Protein AF-A0A0V1FER4-F1 (afdb_monomer)

Structure (mmCIF, N/CA/C/O backbone):
data_AF-A0A0V1FER4-F1
#
_entry.id   AF-A0A0V1FER4-F1
#
loop_
_atom_site.group_PDB
_atom_site.id
_atom_site.type_symbol
_atom_site.label_atom_id
_atom_site.label_alt_id
_atom_site.label_comp_id
_atom_site.label_asym_id
_atom_site.label_entity_id
_atom_site.label_seq_id
_atom_site.pdbx_PDB_ins_code
_atom_site.Cartn_x
_atom_site.Cartn_y
_atom_site.Cartn_z
_atom_site.occupancy
_atom_site.B_iso_or_equiv
_atom_site.auth_seq_id
_atom_site.auth_comp_id
_atom_site.auth_asym_id
_atom_site.auth_atom_id
_atom_site.pdbx_PDB_model_num
ATOM 1 N N . MET A 1 1 ? 19.979 25.199 -25.071 1.00 62.31 1 MET A N 1
ATOM 2 C CA . MET A 1 1 ? 19.203 25.247 -23.809 1.00 62.31 1 MET A CA 1
ATOM 3 C C . MET A 1 1 ? 18.035 24.264 -23.837 1.00 62.31 1 MET A C 1
ATOM 5 O O . MET A 1 1 ? 17.808 23.605 -22.840 1.00 62.31 1 MET A O 1
ATOM 9 N N . THR A 1 2 ? 17.353 24.100 -24.974 1.00 84.94 2 THR A N 1
ATOM 10 C CA . THR A 1 2 ? 16.208 23.185 -25.136 1.00 84.94 2 THR A CA 1
ATOM 11 C C . THR A 1 2 ? 16.587 21.698 -25.214 1.00 84.94 2 THR A C 1
ATOM 13 O O . THR A 1 2 ? 15.927 20.880 -24.595 1.00 84.94 2 THR A O 1
ATOM 16 N N . GLU A 1 3 ? 17.672 21.333 -25.904 1.00 90.12 3 GLU A N 1
ATOM 17 C CA . GLU A 1 3 ? 18.111 19.924 -26.034 1.00 90.12 3 GLU A CA 1
ATOM 18 C C . GLU A 1 3 ? 18.566 19.304 -24.707 1.00 90.12 3 GLU A C 1
ATOM 20 O O . GLU A 1 3 ? 18.279 18.148 -24.421 1.00 90.12 3 GLU A O 1
ATOM 25 N N . GLU A 1 4 ? 19.232 20.097 -23.868 1.00 92.12 4 GLU A N 1
ATOM 26 C CA . GLU A 1 4 ? 19.637 19.682 -22.523 1.00 92.12 4 GLU A CA 1
ATOM 27 C C . GLU A 1 4 ? 18.419 19.391 -21.634 1.00 92.12 4 GLU A C 1
ATOM 29 O O . GLU A 1 4 ? 18.415 18.412 -20.895 1.00 92.12 4 GLU A O 1
ATOM 34 N N . LEU A 1 5 ? 17.361 20.201 -21.757 1.00 92.62 5 LEU A N 1
ATOM 35 C CA . LEU A 1 5 ? 16.095 19.976 -21.059 1.00 92.62 5 LEU A CA 1
ATOM 36 C C . LEU A 1 5 ? 15.399 18.703 -21.550 1.00 92.62 5 LEU A C 1
ATOM 38 O O . LEU A 1 5 ? 14.911 17.941 -20.724 1.00 92.62 5 LEU A O 1
ATOM 42 N N . TYR A 1 6 ? 15.386 18.442 -22.860 1.00 92.88 6 TYR A N 1
ATOM 43 C CA . TYR A 1 6 ? 14.827 17.195 -23.393 1.00 92.88 6 TYR A CA 1
ATOM 44 C C . TYR A 1 6 ? 15.592 15.969 -22.894 1.00 92.88 6 TYR A C 1
ATOM 46 O O . TYR A 1 6 ? 14.967 15.032 -22.415 1.00 92.88 6 TYR A O 1
ATOM 54 N N . ARG A 1 7 ? 16.930 16.014 -22.868 1.00 93.50 7 ARG A N 1
ATOM 55 C CA . ARG A 1 7 ? 17.733 14.913 -22.318 1.00 93.50 7 ARG A CA 1
ATOM 56 C C . ARG A 1 7 ? 17.444 14.659 -20.835 1.00 93.50 7 ARG A C 1
ATOM 58 O O . ARG A 1 7 ? 17.402 13.513 -20.412 1.00 93.50 7 ARG A O 1
ATOM 65 N N . GLN A 1 8 ? 17.253 15.712 -20.040 1.00 94.06 8 GLN A N 1
ATOM 66 C CA . GLN A 1 8 ? 16.884 15.575 -18.625 1.00 94.06 8 GLN A CA 1
ATOM 67 C C . GLN A 1 8 ? 15.479 14.992 -18.453 1.00 94.06 8 GLN A C 1
ATOM 69 O O . GLN A 1 8 ? 15.263 14.186 -17.555 1.00 94.06 8 GLN A O 1
ATOM 74 N N . ILE A 1 9 ? 14.538 15.376 -19.317 1.00 92.31 9 ILE A N 1
ATOM 75 C CA . ILE A 1 9 ? 13.186 14.814 -19.333 1.00 92.31 9 ILE A CA 1
ATOM 76 C C . ILE A 1 9 ? 13.230 13.320 -19.665 1.00 92.31 9 ILE A C 1
ATOM 78 O O . ILE A 1 9 ? 12.601 12.546 -18.954 1.00 92.31 9 ILE A O 1
ATOM 82 N N . ASP A 1 10 ? 13.997 12.915 -20.676 1.00 90.06 10 ASP A N 1
ATOM 83 C CA . ASP A 1 10 ? 14.121 11.507 -21.069 1.00 90.06 10 ASP A CA 1
ATOM 84 C C . ASP A 1 10 ? 14.720 10.656 -19.937 1.00 90.06 10 ASP A C 1
ATOM 86 O O . ASP A 1 10 ? 14.176 9.610 -19.610 1.00 90.06 10 ASP A O 1
ATOM 90 N N . VAL A 1 11 ? 15.757 11.150 -19.248 1.00 89.50 11 VAL A N 1
ATOM 91 C CA . VAL A 1 11 ? 16.337 10.470 -18.071 1.00 89.50 11 VAL A CA 1
ATOM 92 C C . VAL A 1 11 ? 15.311 10.304 -16.947 1.00 89.50 11 VAL A C 1
ATOM 94 O O . VAL A 1 11 ? 15.229 9.240 -16.341 1.00 89.50 11 VAL A O 1
ATOM 97 N N . LEU A 1 12 ? 14.504 11.332 -16.675 1.00 87.06 12 LEU A N 1
ATOM 98 C CA . LEU A 1 12 ? 13.454 11.253 -15.656 1.00 87.06 12 LEU A CA 1
ATOM 99 C C . LEU A 1 12 ? 12.326 10.293 -16.057 1.00 87.06 12 LEU A C 1
ATOM 101 O O . LEU A 1 12 ? 11.745 9.641 -15.190 1.00 87.06 12 LEU A O 1
ATOM 105 N N . TYR A 1 13 ? 11.997 10.209 -17.349 1.00 83.56 13 TYR A N 1
ATOM 106 C CA . TYR A 1 13 ? 11.036 9.230 -17.854 1.00 83.56 13 TYR A CA 1
ATOM 107 C C . TYR A 1 13 ? 11.577 7.810 -17.746 1.00 83.56 13 TYR A C 1
ATOM 109 O O . TYR A 1 13 ? 10.843 6.946 -17.279 1.00 83.56 13 TYR A O 1
ATOM 117 N N . ASP A 1 14 ? 12.845 7.588 -18.085 1.00 82.44 14 ASP A N 1
ATOM 118 C CA . ASP A 1 14 ? 13.497 6.290 -17.921 1.00 82.44 14 ASP A CA 1
ATOM 119 C C . ASP A 1 14 ? 13.508 5.874 -16.442 1.00 82.44 14 ASP A C 1
ATOM 121 O O . ASP A 1 14 ? 13.124 4.756 -16.120 1.00 82.44 14 ASP A O 1
ATOM 125 N N . GLU A 1 15 ? 13.852 6.772 -15.514 1.00 79.19 15 GLU A N 1
ATOM 126 C CA . GLU A 1 15 ? 13.796 6.501 -14.068 1.00 79.19 15 GLU A CA 1
ATOM 127 C C . GLU A 1 15 ? 12.374 6.196 -13.566 1.00 79.19 15 GLU A C 1
ATOM 129 O O . GLU A 1 15 ? 12.199 5.380 -12.663 1.00 79.19 15 GLU A O 1
ATOM 134 N N . LEU A 1 16 ? 11.349 6.830 -14.145 1.00 77.06 16 LEU A N 1
ATOM 135 C CA . LEU A 1 16 ? 9.946 6.566 -13.818 1.00 77.06 16 LEU A CA 1
ATOM 136 C C . LEU A 1 16 ? 9.449 5.234 -14.406 1.00 77.06 16 LEU A C 1
ATOM 138 O O . LEU A 1 16 ? 8.648 4.537 -13.778 1.00 77.06 16 LEU A O 1
ATOM 142 N N . GLU A 1 17 ? 9.867 4.912 -15.629 1.00 74.75 17 GLU A N 1
ATOM 143 C CA . GLU A 1 17 ? 9.457 3.718 -16.371 1.00 74.75 17 GLU A CA 1
ATOM 144 C C . GLU A 1 17 ? 10.219 2.469 -15.910 1.00 74.75 17 GLU A C 1
ATOM 146 O O . GLU A 1 17 ? 9.684 1.355 -15.981 1.00 74.75 17 GLU A O 1
ATOM 151 N N . VAL A 1 18 ? 11.412 2.652 -15.330 1.00 76.81 18 VAL A N 1
ATOM 152 C CA . VAL A 1 18 ? 12.100 1.663 -14.495 1.00 76.81 18 VAL A CA 1
ATOM 153 C C . VAL A 1 18 ? 11.280 1.478 -13.217 1.00 76.81 18 VAL A C 1
ATOM 155 O O . VAL A 1 18 ? 11.537 2.025 -12.149 1.00 76.81 18 VAL A O 1
ATOM 158 N N . GLY A 1 19 ? 10.209 0.699 -13.352 1.00 79.25 19 GLY A N 1
ATOM 159 C CA . GLY A 1 19 ? 9.415 0.247 -12.228 1.00 79.25 19 GLY A CA 1
ATOM 160 C C . GLY A 1 19 ? 10.248 -0.611 -11.279 1.00 79.25 19 GLY A C 1
ATOM 161 O O . GLY A 1 19 ? 11.306 -1.125 -11.636 1.00 79.25 19 GLY A O 1
ATOM 162 N N . LEU A 1 20 ? 9.708 -0.818 -10.079 1.00 85.06 20 LEU A N 1
ATOM 163 C CA . LEU A 1 20 ? 10.355 -1.624 -9.050 1.00 85.06 20 LEU A CA 1
ATOM 164 C C . LEU A 1 20 ? 10.727 -3.010 -9.581 1.00 85.06 20 LEU A C 1
ATOM 166 O O . LEU A 1 20 ? 9.900 -3.703 -10.215 1.00 85.06 20 LEU A O 1
ATOM 170 N N . ASP A 1 21 ? 11.942 -3.432 -9.247 1.00 90.06 21 ASP A N 1
ATOM 171 C CA . ASP A 1 21 ? 12.353 -4.805 -9.462 1.00 90.06 21 ASP A CA 1
ATOM 172 C C . ASP A 1 21 ? 11.470 -5.770 -8.647 1.00 90.06 21 ASP A C 1
ATOM 174 O O . ASP A 1 21 ? 10.539 -5.389 -7.925 1.00 90.06 21 ASP A O 1
ATOM 178 N N . LYS A 1 22 ? 11.683 -7.075 -8.820 1.00 90.44 22 LYS A N 1
ATOM 179 C CA . LYS A 1 22 ? 10.833 -8.074 -8.165 1.00 90.44 22 LYS A CA 1
ATOM 180 C C . LYS A 1 22 ? 10.893 -7.973 -6.636 1.00 90.44 22 LYS A C 1
ATOM 182 O O . LYS A 1 22 ? 9.861 -8.157 -5.994 1.00 90.44 22 LYS A O 1
ATOM 187 N N . GLU A 1 23 ? 12.070 -7.736 -6.076 1.00 94.62 23 GLU A N 1
ATOM 188 C CA . GLU A 1 23 ? 12.275 -7.675 -4.633 1.00 94.62 23 GLU A CA 1
ATOM 189 C C . GLU A 1 23 ? 11.713 -6.374 -4.065 1.00 94.62 23 GLU A C 1
ATOM 191 O O . GLU A 1 23 ? 10.892 -6.403 -3.150 1.00 94.62 23 GLU A O 1
ATOM 196 N N . GLU A 1 24 ? 12.044 -5.246 -4.686 1.00 94.00 24 GLU A N 1
ATOM 197 C CA . GLU A 1 24 ? 11.520 -3.932 -4.318 1.00 94.00 24 GLU A CA 1
ATOM 198 C C . GLU A 1 24 ? 9.989 -3.896 -4.364 1.00 94.00 24 GLU A C 1
ATOM 200 O O . GLU A 1 24 ? 9.329 -3.352 -3.477 1.00 94.00 24 GLU A O 1
ATOM 205 N N . ARG A 1 25 ? 9.390 -4.542 -5.369 1.00 92.44 25 ARG A N 1
ATOM 206 C CA . ARG A 1 25 ? 7.935 -4.664 -5.481 1.00 92.44 25 ARG A CA 1
ATOM 207 C C . ARG A 1 25 ? 7.339 -5.497 -4.357 1.00 92.44 25 ARG A C 1
ATOM 209 O O . ARG A 1 25 ? 6.288 -5.128 -3.839 1.00 92.44 25 ARG A O 1
ATOM 216 N N . ASN A 1 26 ? 7.976 -6.607 -3.987 1.00 95.12 26 ASN A N 1
ATOM 217 C CA . ASN A 1 26 ? 7.507 -7.436 -2.878 1.00 95.12 26 ASN A CA 1
ATOM 218 C C . ASN A 1 26 ? 7.547 -6.655 -1.561 1.00 95.12 26 ASN A C 1
ATOM 220 O O . ASN A 1 26 ? 6.569 -6.688 -0.815 1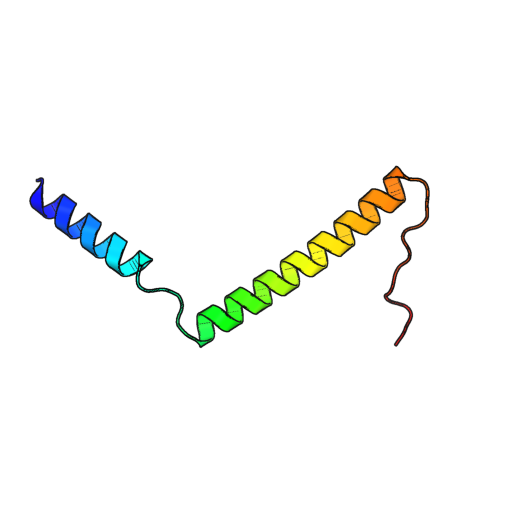.00 95.12 26 ASN A O 1
ATOM 224 N N . ILE A 1 27 ? 8.628 -5.907 -1.321 1.00 96.38 27 ILE A N 1
ATOM 225 C CA . ILE A 1 27 ? 8.776 -5.034 -0.150 1.00 96.38 27 ILE A CA 1
ATOM 226 C C . ILE A 1 27 ? 7.667 -3.977 -0.139 1.00 96.38 27 ILE A C 1
ATOM 228 O O . ILE A 1 27 ? 6.905 -3.899 0.823 1.00 96.38 27 ILE A O 1
ATOM 232 N N . ALA A 1 28 ? 7.493 -3.235 -1.236 1.00 95.69 28 ALA A N 1
ATOM 233 C CA . ALA A 1 28 ? 6.460 -2.206 -1.336 1.00 95.69 28 ALA A CA 1
ATOM 234 C C . ALA A 1 28 ? 5.042 -2.776 -1.136 1.00 95.69 28 ALA A C 1
ATOM 236 O O . ALA A 1 28 ? 4.185 -2.145 -0.513 1.00 95.69 28 ALA A O 1
ATOM 237 N N . MET A 1 29 ? 4.774 -3.988 -1.635 1.00 96.62 29 MET A N 1
ATOM 238 C CA . MET A 1 29 ? 3.496 -4.674 -1.433 1.00 96.62 29 MET A CA 1
ATOM 239 C C . MET A 1 29 ? 3.266 -5.099 0.024 1.00 96.62 29 MET A C 1
ATOM 241 O O . MET A 1 29 ? 2.127 -5.002 0.502 1.00 96.62 29 MET A O 1
ATOM 245 N N . ASP A 1 30 ? 4.300 -5.562 0.728 1.00 97.69 30 ASP A N 1
ATOM 246 C CA . ASP A 1 30 ? 4.207 -5.924 2.146 1.00 97.69 30 ASP A CA 1
ATOM 247 C C . ASP A 1 30 ? 3.988 -4.685 3.022 1.00 97.69 30 ASP A C 1
ATOM 249 O O . ASP A 1 30 ? 3.025 -4.626 3.794 1.00 97.69 30 ASP A O 1
ATOM 253 N N . 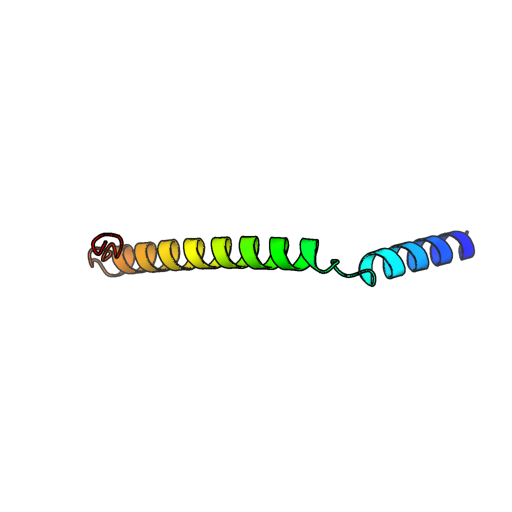GLU A 1 31 ? 4.789 -3.637 2.818 1.00 97.81 31 GLU A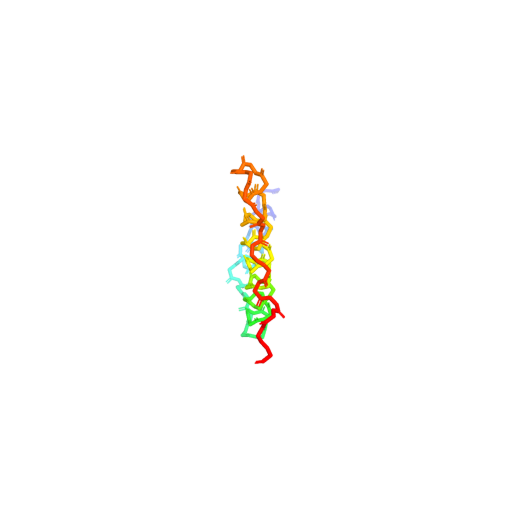 N 1
ATOM 254 C CA . GLU A 1 31 ? 4.639 -2.349 3.499 1.00 97.81 31 GLU A CA 1
ATOM 255 C C . GLU A 1 31 ? 3.235 -1.769 3.297 1.00 97.81 31 GLU A C 1
ATOM 257 O O . GLU A 1 31 ? 2.558 -1.375 4.255 1.00 97.81 31 GLU A O 1
ATOM 262 N N . TRP A 1 32 ? 2.740 -1.794 2.057 1.00 96.75 32 TRP A N 1
ATOM 263 C CA . TRP A 1 32 ? 1.391 -1.342 1.733 1.00 96.75 32 TRP A CA 1
ATOM 264 C C . TRP A 1 32 ? 0.308 -2.175 2.425 1.00 96.75 32 TRP A C 1
ATOM 266 O O . TRP A 1 32 ? -0.683 -1.637 2.936 1.00 96.75 32 TRP A O 1
ATOM 276 N N . SER A 1 33 ? 0.488 -3.494 2.473 1.00 97.25 33 SER A N 1
ATOM 277 C CA . SER A 1 33 ? -0.439 -4.405 3.147 1.00 97.25 33 SER A CA 1
ATOM 278 C C . SER A 1 33 ? -0.487 -4.141 4.653 1.00 97.25 33 SER A C 1
ATOM 280 O O . SER A 1 33 ? -1.580 -4.078 5.230 1.00 97.25 33 SER A O 1
ATOM 282 N N . A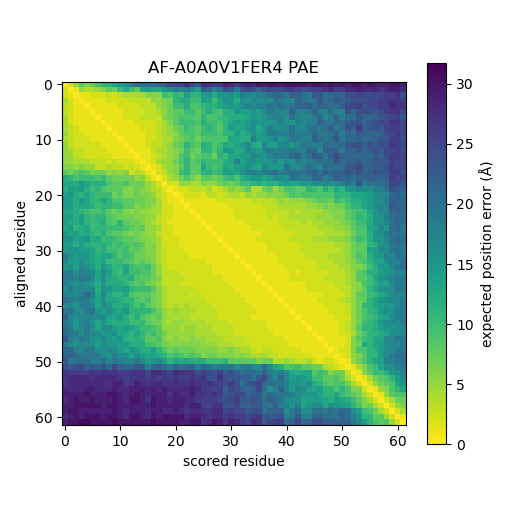SN A 1 34 ? 0.669 -3.905 5.276 1.00 97.00 34 ASN A N 1
ATOM 283 C CA . ASN A 1 34 ? 0.791 -3.561 6.690 1.00 97.00 34 ASN A CA 1
ATOM 284 C C . ASN A 1 34 ? 0.133 -2.210 6.996 1.00 97.00 34 ASN A C 1
ATOM 286 O O . ASN A 1 34 ? -0.680 -2.113 7.920 1.00 97.00 34 ASN A O 1
ATOM 290 N N . TYR A 1 35 ? 0.379 -1.191 6.169 1.00 97.00 35 TYR A N 1
ATOM 291 C CA . TYR A 1 35 ? -0.277 0.110 6.303 1.00 97.00 35 TYR A CA 1
ATOM 292 C C . TYR A 1 35 ? -1.806 -0.010 6.218 1.00 97.00 35 TYR A C 1
ATOM 294 O O . TYR A 1 35 ? -2.531 0.496 7.082 1.00 97.00 35 TYR A O 1
ATOM 302 N N . ARG A 1 36 ? -2.328 -0.727 5.211 1.00 97.50 36 ARG A N 1
ATOM 303 C CA . ARG A 1 36 ? -3.780 -0.902 5.041 1.00 97.50 36 ARG A CA 1
ATOM 304 C C . ARG A 1 36 ? -4.422 -1.651 6.200 1.00 97.50 36 ARG A C 1
ATOM 306 O O . ARG A 1 36 ? -5.564 -1.333 6.543 1.00 97.50 36 ARG A O 1
ATOM 313 N N . ARG A 1 37 ? -3.733 -2.637 6.776 1.00 97.25 37 ARG A N 1
ATOM 314 C CA . ARG A 1 37 ? -4.207 -3.367 7.958 1.00 97.25 37 ARG A CA 1
ATOM 315 C C . ARG A 1 37 ? -4.377 -2.412 9.136 1.00 97.25 37 ARG A C 1
ATOM 317 O O . ARG A 1 37 ? -5.498 -2.247 9.614 1.00 97.25 37 ARG A O 1
ATOM 324 N N . SER A 1 38 ? -3.318 -1.688 9.492 1.00 96.75 38 SER A N 1
ATOM 325 C CA . SER A 1 38 ? -3.326 -0.703 10.581 1.00 96.75 38 SER A CA 1
ATOM 326 C C . SER A 1 38 ? -4.388 0.378 10.375 1.00 96.75 38 SER A C 1
ATOM 328 O O . SER A 1 38 ? -5.141 0.711 11.290 1.00 96.75 38 SER A O 1
ATOM 330 N N . PHE A 1 39 ? -4.530 0.887 9.149 1.00 96.88 39 PHE A N 1
ATOM 331 C CA . PHE A 1 39 ? -5.561 1.871 8.827 1.00 96.88 39 PHE A CA 1
ATOM 332 C C . PHE A 1 39 ? -6.981 1.328 9.048 1.00 96.88 39 PHE A C 1
ATOM 334 O O . PHE A 1 39 ? -7.839 2.033 9.586 1.00 96.88 39 PHE A O 1
ATOM 341 N N . ARG A 1 40 ? -7.253 0.078 8.649 1.00 97.06 40 ARG A N 1
ATOM 342 C CA . ARG A 1 40 ? -8.561 -0.561 8.865 1.00 97.06 40 ARG A CA 1
ATOM 343 C C . ARG A 1 40 ? -8.855 -0.739 10.351 1.00 97.06 40 ARG A C 1
ATOM 345 O O . ARG A 1 40 ? -9.958 -0.398 10.766 1.00 97.06 40 ARG A O 1
ATOM 352 N N . GLU A 1 41 ? -7.884 -1.194 11.138 1.00 96.31 41 GLU A N 1
ATOM 353 C CA . GLU A 1 41 ? -8.021 -1.319 12.595 1.00 96.31 41 GLU A CA 1
ATOM 354 C C . GLU A 1 41 ? -8.352 0.032 13.242 1.00 96.31 41 GLU A C 1
ATOM 356 O O . GLU A 1 41 ? -9.349 0.154 13.958 1.00 96.31 41 GLU A O 1
ATOM 361 N N . CYS A 1 42 ? -7.579 1.076 12.929 1.00 95.94 42 CYS A N 1
ATOM 362 C CA . CYS A 1 42 ? -7.825 2.431 13.424 1.00 95.94 42 CYS A CA 1
ATOM 363 C C . CYS A 1 42 ? -9.212 2.945 13.022 1.00 95.94 42 CYS A C 1
ATOM 365 O O . CYS A 1 42 ? -9.934 3.507 13.845 1.00 95.94 42 CYS A O 1
ATOM 367 N N . LYS A 1 43 ? -9.625 2.710 11.772 1.00 96.06 43 LYS A N 1
ATOM 368 C CA . LYS A 1 43 ? -10.949 3.102 11.275 1.00 96.06 43 LYS A CA 1
ATOM 369 C C . LYS A 1 43 ? -12.076 2.377 12.011 1.00 96.06 43 LYS A C 1
ATOM 371 O O . LYS A 1 43 ? -13.091 3.002 12.320 1.00 96.06 43 LYS A O 1
ATOM 376 N N . THR A 1 44 ? -11.923 1.084 12.289 1.00 95.25 44 THR A N 1
ATOM 377 C CA . THR A 1 44 ? -12.897 0.306 13.066 1.00 95.25 44 THR A CA 1
ATOM 378 C C . THR A 1 44 ? -12.997 0.834 14.493 1.00 95.25 44 THR A C 1
ATOM 380 O O . THR A 1 44 ? -14.105 1.108 14.953 1.00 95.25 44 THR A O 1
ATOM 383 N N . LYS A 1 45 ? -11.861 1.085 15.157 1.00 93.25 45 LYS A N 1
ATOM 384 C CA . LYS A 1 45 ? -11.816 1.672 16.506 1.00 93.25 45 LYS A CA 1
ATOM 385 C C . LYS A 1 45 ? -12.495 3.043 16.554 1.00 93.25 45 LYS A C 1
ATOM 387 O O . LYS A 1 45 ? -13.365 3.263 17.390 1.00 93.25 45 LYS A O 1
ATOM 392 N N . ALA A 1 46 ? -12.181 3.931 15.611 1.00 94.69 46 ALA A N 1
ATOM 393 C CA . ALA A 1 46 ? -12.815 5.247 15.518 1.00 94.69 46 ALA A CA 1
ATOM 394 C C . ALA A 1 46 ? -14.338 5.147 15.321 1.00 94.69 46 ALA A C 1
ATOM 396 O O . ALA A 1 46 ? -15.099 5.857 15.972 1.00 94.69 46 ALA A O 1
ATOM 397 N N . ARG A 1 47 ? -14.805 4.230 14.463 1.00 94.00 47 ARG A N 1
ATOM 398 C CA . ARG A 1 47 ? -16.244 3.984 14.270 1.00 94.00 47 ARG A CA 1
ATOM 399 C C . ARG A 1 47 ? -16.926 3.455 15.527 1.00 94.00 47 ARG A C 1
ATOM 401 O O . ARG A 1 47 ? -18.058 3.845 15.790 1.00 94.00 47 ARG A O 1
ATOM 408 N N . ALA A 1 48 ? -16.272 2.576 16.279 1.00 93.06 48 ALA A N 1
ATOM 409 C CA . ALA A 1 48 ? -16.804 2.054 17.532 1.00 93.06 48 ALA A CA 1
ATOM 410 C C . ALA A 1 48 ? -17.001 3.187 18.557 1.00 93.06 48 ALA A C 1
ATOM 412 O O . ALA A 1 48 ? -18.103 3.342 19.083 1.00 93.06 48 ALA A O 1
ATOM 413 N N . LEU A 1 49 ? -15.989 4.055 18.710 1.00 91.19 49 LEU A N 1
ATOM 414 C CA . LEU A 1 49 ? -16.056 5.253 19.555 1.00 91.19 49 LEU A CA 1
ATOM 415 C C . LEU A 1 49 ? -17.204 6.189 19.149 1.00 91.19 49 LEU A C 1
ATOM 417 O O . LEU A 1 49 ? -17.981 6.600 20.005 1.00 91.19 49 LEU A O 1
ATOM 421 N N . ILE A 1 50 ? -17.351 6.483 17.850 1.00 92.94 50 ILE A N 1
ATOM 422 C CA . ILE A 1 50 ? -18.440 7.334 17.333 1.00 92.94 50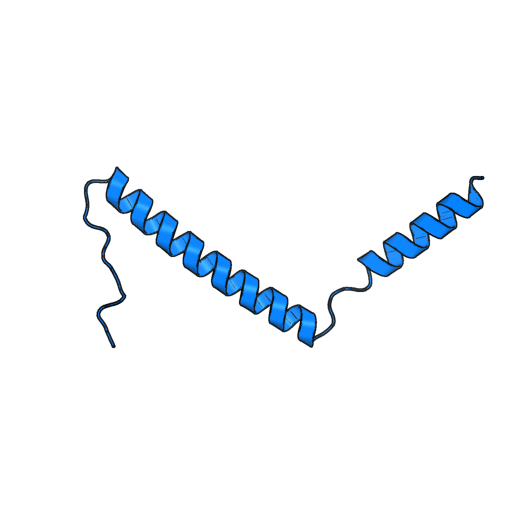 ILE A CA 1
ATOM 423 C C . ILE A 1 50 ? -19.814 6.721 17.630 1.00 92.94 50 ILE A C 1
ATOM 425 O O . ILE A 1 50 ? -20.745 7.431 17.995 1.00 92.94 50 ILE A O 1
ATOM 429 N N . ASN A 1 51 ? -19.946 5.403 17.486 1.00 91.38 51 ASN A N 1
ATOM 430 C CA . ASN A 1 51 ? -21.216 4.702 17.658 1.00 91.38 51 ASN A CA 1
ATOM 431 C C . ASN A 1 51 ? -21.521 4.331 19.121 1.00 91.38 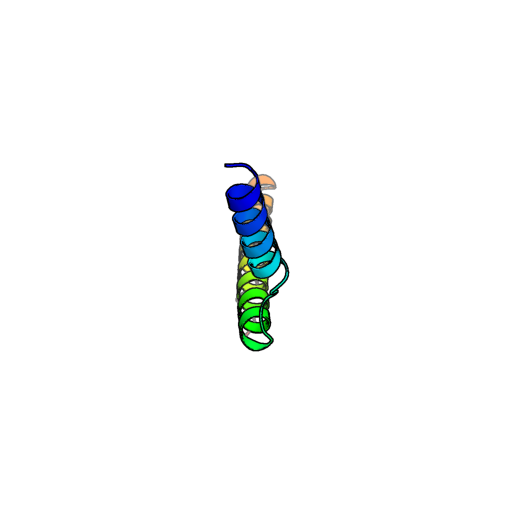51 ASN A C 1
ATOM 433 O O . ASN A 1 51 ? -22.504 3.631 19.364 1.00 91.38 51 ASN A O 1
ATOM 437 N N . GLY A 1 52 ? -20.677 4.734 20.081 1.00 78.25 52 GLY A N 1
ATOM 438 C CA . GLY A 1 52 ? -20.831 4.391 21.498 1.00 78.25 52 GLY A CA 1
ATOM 439 C C . GLY A 1 52 ? -20.756 2.887 21.794 1.00 78.25 52 GLY A C 1
ATOM 440 O O . GLY A 1 52 ? -21.239 2.444 22.833 1.00 78.25 52 GLY A O 1
ATOM 441 N N . LYS A 1 53 ? -20.186 2.086 20.883 1.00 66.00 53 LYS A N 1
ATOM 442 C CA . LYS A 1 53 ? -19.982 0.641 21.063 1.00 66.00 53 LYS A CA 1
ATOM 443 C C . LYS A 1 53 ? -18.517 0.387 21.424 1.00 66.00 53 LYS A C 1
ATOM 445 O O . LYS A 1 53 ? -17.649 1.013 20.817 1.00 66.00 53 LYS A O 1
ATOM 450 N N . PRO A 1 54 ? -18.201 -0.521 22.364 1.00 57.47 54 PRO A N 1
ATOM 451 C CA . PRO A 1 54 ? -16.813 -0.903 22.591 1.00 57.47 54 PRO A CA 1
ATOM 452 C C . PRO A 1 54 ? -16.239 -1.502 21.300 1.00 57.47 54 PRO A 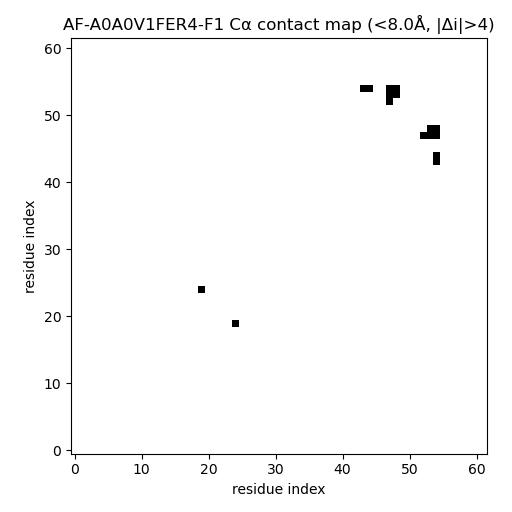C 1
ATOM 454 O O . PRO A 1 54 ? -16.904 -2.286 20.618 1.00 57.47 54 PRO A O 1
ATOM 457 N N . ALA A 1 55 ? -15.026 -1.085 20.930 1.00 58.78 55 ALA A N 1
ATOM 458 C CA . ALA A 1 55 ? -14.303 -1.704 19.828 1.00 58.78 55 ALA A CA 1
ATOM 459 C C . ALA A 1 55 ? -14.011 -3.156 20.223 1.00 58.78 55 ALA A C 1
ATOM 461 O O . ALA A 1 55 ? -13.356 -3.382 21.236 1.00 58.78 55 ALA A O 1
ATOM 462 N N . VAL A 1 56 ? -14.526 -4.121 19.459 1.00 65.19 56 VAL A N 1
ATOM 463 C CA . VAL A 1 56 ? -14.159 -5.529 19.632 1.00 65.19 56 VAL A CA 1
ATOM 464 C C . VAL A 1 56 ? -12.692 -5.651 19.219 1.00 65.19 56 VAL A C 1
ATOM 466 O O . VAL A 1 56 ? -12.334 -5.315 18.089 1.00 65.19 56 VAL A O 1
ATOM 469 N N . ASP A 1 57 ? -11.838 -5.995 20.178 1.00 62.19 57 ASP A N 1
ATOM 470 C CA . ASP A 1 57 ? -10.414 -6.233 19.967 1.00 62.19 57 ASP A CA 1
ATOM 471 C C . ASP A 1 57 ? -10.241 -7.696 19.551 1.00 62.19 57 ASP A C 1
ATOM 473 O O . ASP A 1 57 ? -10.255 -8.592 20.387 1.00 62.19 57 ASP A O 1
ATOM 477 N N . ASP A 1 58 ? -10.090 -7.954 18.251 1.00 60.28 58 ASP A N 1
ATOM 478 C CA . ASP A 1 58 ? -9.921 -9.312 17.700 1.00 60.28 58 ASP A CA 1
ATOM 479 C C . ASP A 1 58 ? -8.524 -9.916 17.994 1.00 60.28 58 ASP A C 1
ATOM 481 O O . ASP A 1 58 ? -8.081 -10.851 17.328 1.00 60.28 58 ASP A O 1
ATOM 485 N N . ARG A 1 59 ? -7.789 -9.390 18.985 1.00 55.12 59 ARG A N 1
ATOM 486 C CA . ARG A 1 59 ? -6.498 -9.935 19.446 1.00 55.12 59 ARG A CA 1
ATOM 487 C C . ARG A 1 59 ? -6.639 -11.047 20.487 1.00 55.12 59 ARG A C 1
ATOM 489 O O . ARG A 1 59 ? -5.628 -11.551 20.965 1.00 55.12 59 ARG A O 1
ATOM 496 N N . GLU A 1 60 ? -7.862 -11.463 20.801 1.00 50.12 60 GLU A N 1
ATOM 497 C CA . GLU A 1 60 ? -8.158 -12.527 21.762 1.00 50.12 60 GLU A CA 1
ATOM 498 C C . GLU A 1 60 ? -8.705 -13.791 21.072 1.00 50.12 60 GLU A C 1
ATOM 500 O O . GLU A 1 60 ? -9.729 -14.344 21.446 1.00 50.12 60 GLU A O 1
ATOM 505 N N . THR A 1 61 ? -8.003 -14.270 20.048 1.00 45.50 61 THR A N 1
ATOM 506 C CA . THR A 1 61 ? -8.020 -15.693 19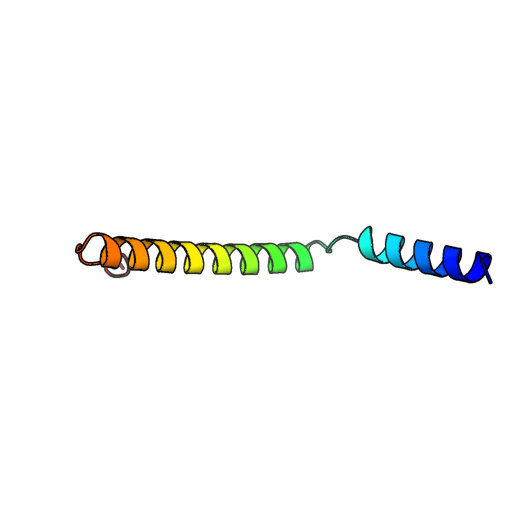.672 1.00 45.50 61 THR A CA 1
ATOM 507 C C . THR A 1 61 ? -6.637 -16.030 19.141 1.00 45.50 61 THR A C 1
ATOM 509 O O . THR A 1 61 ? -6.268 -15.614 18.043 1.00 45.50 61 THR A O 1
ATOM 512 N N . ALA A 1 62 ? -5.868 -16.683 20.012 1.00 40.03 62 ALA A N 1
ATOM 513 C CA . ALA A 1 62 ? -4.575 -17.291 19.730 1.00 40.03 62 ALA A CA 1
ATOM 514 C C . ALA A 1 62 ? -4.660 -18.349 18.620 1.00 40.03 62 ALA A C 1
ATOM 516 O O . ALA A 1 62 ? -5.739 -18.974 18.482 1.00 40.03 62 ALA A O 1
#

Organism: Trichinella pseudospiralis (NCBI:txid6337)

Foldseek 3Di:
DVVVVVVVVVVVVVVVVPDDDPVRVVVVVVVVVVVVVVVVLVVQCVVCVVVVHHRPDPPPDD

Radius of gyration: 21.94 Å; Cα contacts (8 Å, |Δi|>4): 8; chains: 1; bounding box: 41×42×49 Å

Mean predicted aligned error: 11.56 Å

Secondary str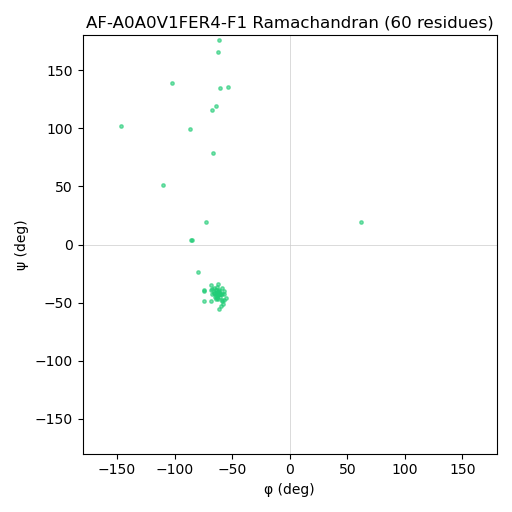ucture (DSSP, 8-state):
-HHHHHHHHHHHHHHHHS---HHHHHHHHHHHHHHHHHHHHHHHHHHHHHTTPPP--TT---

pLDDT: mean 85.27, std 14.85, range [40.03, 97.81]

Sequence (62 aa):
MTEELYRQIDVLYDELEVGLDKEERNIAMDEWSNYRRSFRECKTKARALINGKPAVDDRETA

Solvent-accessible surface area (backbone atoms only — not comparable to full-atom values): 3704 Å² total; per-residue (Å²): 118,67,68,62,51,50,54,53,49,50,52,53,48,50,60,63,67,59,60,70,52,77,64,56,42,50,52,54,50,49,56,50,50,53,52,54,50,55,51,49,53,53,50,50,41,53,49,18,61,74,69,76,40,81,58,84,71,85,82,81,69,133

Nearest PDB structures (foldseek):
  4elw-assembly1_B  TM=5.661E-01  e=8.972E+00  Escherichia coli K-12
  7zdh-assembly1_w  TM=3.207E-01  e=8.972E+00  Ovis aries